Protein AF-A0A151F2M4-F1 (afdb_monomer_lite)

Foldseek 3Di:
DPPQLVVVLVVLLVQLVVLLVVLVVLLVVVDDADPVRCPSVVSSLVSNLSSLVSNLCSLLCCLPPHPPDDVVSSVVSNVVSVVSVVVSVVVVVVD

pLDDT: mean 77.47, std 10.0, range [46.06, 88.5]

Secondary structure (DSSP, 8-state):
----HHHHHHHHHHHHHHHHHHHHHHHHHH---BTTB-HHHHHHHHHHHHHHHHHHHHHHHHHHH-SSS-HHHHHHHHHHHHHHHHHHHHHHHH-

Radius of gyration: 15.9 Å; chains: 1; bounding box: 37×32×46 Å

Sequence (95 aa):
MEFNKKNLMILGIFFGVMLYFIGLGSYIALGPSTEDYDLPRQVSSVLKLSGMGLICISMIVGGFFIEGFDKDAKVLLLIFGLIFLLLNIFIISYS

Structure (mmCIF, N/CA/C/O backbone):
data_AF-A0A151F2M4-F1
#
_entry.id   AF-A0A151F2M4-F1
#
loop_
_atom_site.group_PDB
_atom_site.id
_atom_site.type_symbol
_atom_site.label_atom_id
_atom_site.label_alt_id
_atom_site.label_comp_id
_atom_site.label_asym_id
_atom_site.label_entity_id
_atom_site.label_seq_id
_atom_site.pdbx_PDB_ins_code
_atom_site.Cartn_x
_atom_site.Cartn_y
_atom_site.Cartn_z
_atom_site.occupancy
_atom_site.B_iso_or_equiv
_atom_site.auth_seq_id
_atom_site.auth_comp_id
_atom_site.auth_asym_id
_atom_site.auth_atom_id
_atom_site.pdbx_PDB_model_num
ATOM 1 N N . MET A 1 1 ? -19.031 -17.101 7.294 1.00 46.06 1 MET A N 1
ATOM 2 C CA . MET A 1 1 ? -17.685 -16.694 7.746 1.00 46.06 1 MET A CA 1
ATOM 3 C C . MET A 1 1 ? -17.774 -15.203 8.019 1.00 46.06 1 MET A C 1
ATOM 5 O O . MET A 1 1 ? -17.908 -14.447 7.066 1.00 46.06 1 MET A O 1
ATOM 9 N N . GLU A 1 2 ? -17.877 -14.778 9.281 1.00 49.56 2 GLU A N 1
ATOM 10 C CA . GLU A 1 2 ? -17.903 -13.344 9.599 1.00 49.56 2 GLU A CA 1
ATOM 11 C C . GLU A 1 2 ? -16.565 -12.742 9.167 1.00 49.56 2 GLU A C 1
ATOM 13 O O . GLU A 1 2 ? -15.513 -13.065 9.720 1.00 49.56 2 GLU A O 1
ATOM 18 N N . PHE A 1 3 ? -16.584 -11.918 8.121 1.00 58.09 3 PHE A N 1
ATOM 19 C CA . PHE A 1 3 ? -15.400 -11.187 7.699 1.00 58.09 3 PHE A CA 1
ATOM 20 C C . PHE A 1 3 ? -15.060 -10.171 8.786 1.00 58.09 3 PHE A C 1
ATOM 22 O O . PHE A 1 3 ? -15.653 -9.096 8.876 1.00 58.09 3 PHE A O 1
ATOM 29 N N . ASN A 1 4 ? -14.107 -10.530 9.645 1.00 79.25 4 ASN A N 1
ATOM 30 C CA . ASN A 1 4 ? -13.630 -9.636 10.681 1.00 79.25 4 ASN A CA 1
ATOM 31 C C . ASN A 1 4 ? -12.912 -8.455 10.009 1.00 79.25 4 ASN A C 1
ATOM 33 O O . ASN A 1 4 ? -11.844 -8.621 9.415 1.00 79.25 4 ASN A O 1
ATOM 37 N N . LYS A 1 5 ? -13.510 -7.261 10.090 1.00 78.25 5 LYS A N 1
ATOM 38 C CA . LYS A 1 5 ? -13.009 -6.031 9.450 1.00 78.25 5 LYS A CA 1
ATOM 39 C C . LYS A 1 5 ? -11.550 -5.731 9.833 1.00 78.25 5 LYS A C 1
ATOM 41 O O . LYS A 1 5 ? -10.797 -5.237 8.998 1.00 78.25 5 LYS A O 1
ATOM 46 N N . LYS A 1 6 ? -11.120 -6.111 11.050 1.00 79.19 6 LYS A N 1
ATOM 47 C CA . LYS A 1 6 ? -9.709 -6.046 11.486 1.00 79.19 6 LYS A CA 1
ATOM 48 C C . LYS A 1 6 ? -8.787 -6.893 10.619 1.00 79.19 6 LYS A C 1
ATOM 50 O O . LYS A 1 6 ? -7.762 -6.393 10.164 1.00 79.19 6 LYS A O 1
ATOM 55 N N . ASN A 1 7 ? -9.159 -8.144 10.358 1.00 81.75 7 ASN A N 1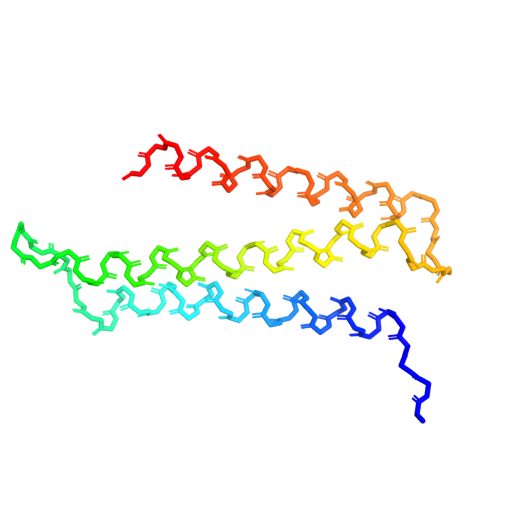
ATOM 56 C CA . ASN A 1 7 ? -8.357 -9.032 9.517 1.00 81.75 7 ASN A CA 1
ATOM 57 C C . 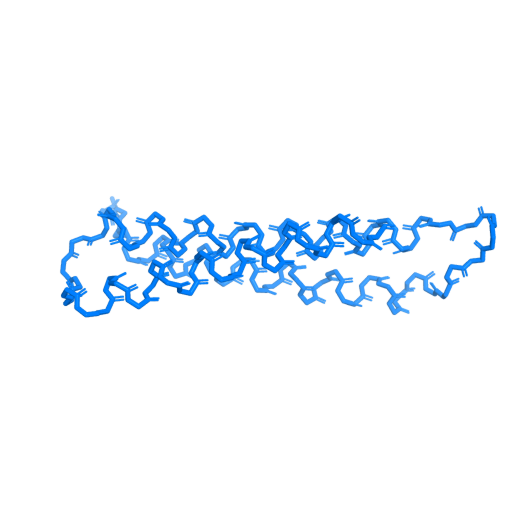ASN A 1 7 ? -8.259 -8.497 8.089 1.00 81.75 7 ASN A C 1
ATOM 59 O O . ASN A 1 7 ? -7.206 -8.614 7.475 1.00 81.75 7 ASN A O 1
ATOM 63 N N . LEU A 1 8 ? -9.318 -7.862 7.584 1.00 83.00 8 LEU A N 1
ATOM 64 C CA . LEU A 1 8 ? -9.324 -7.281 6.243 1.00 83.00 8 LEU A CA 1
ATOM 65 C C . LEU A 1 8 ? -8.374 -6.077 6.126 1.00 83.00 8 LEU A C 1
ATOM 67 O O . LEU A 1 8 ? -7.640 -5.980 5.148 1.00 83.00 8 LEU A O 1
ATOM 71 N N . MET A 1 9 ? -8.321 -5.212 7.146 1.00 84.25 9 MET A N 1
ATOM 72 C CA . MET A 1 9 ? -7.330 -4.127 7.218 1.00 84.25 9 MET A CA 1
ATOM 73 C C . MET A 1 9 ? -5.902 -4.669 7.283 1.00 84.25 9 MET A C 1
ATOM 75 O O . MET A 1 9 ? -5.044 -4.206 6.537 1.00 84.25 9 MET A O 1
ATOM 79 N N . ILE A 1 1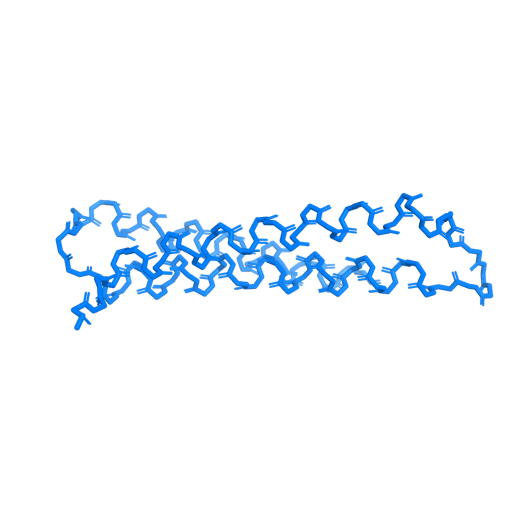0 ? -5.640 -5.649 8.152 1.00 84.94 10 ILE A N 1
ATOM 80 C CA . ILE A 1 10 ? -4.303 -6.249 8.285 1.00 84.94 10 ILE A CA 1
ATOM 81 C C . ILE A 1 10 ? -3.874 -6.883 6.959 1.00 84.94 10 ILE A C 1
ATOM 83 O O . ILE A 1 10 ? -2.741 -6.695 6.524 1.00 84.94 10 ILE A O 1
ATOM 87 N N . LEU A 1 11 ? -4.789 -7.587 6.293 1.00 86.88 11 LEU A N 1
ATOM 88 C CA . LEU A 1 11 ? -4.536 -8.217 5.005 1.00 86.88 11 LEU A CA 1
ATOM 89 C C . LEU A 1 11 ? -4.274 -7.174 3.909 1.00 86.88 11 LEU A C 1
ATOM 91 O O . LEU A 1 11 ? -3.338 -7.345 3.134 1.00 86.88 11 LEU A O 1
ATOM 95 N N . GLY A 1 12 ? -5.020 -6.066 3.889 1.00 84.56 12 GLY A N 1
ATOM 96 C CA . GLY A 1 12 ? -4.778 -4.945 2.976 1.00 84.56 12 GLY A CA 1
ATOM 97 C C . GLY A 1 12 ? -3.409 -4.286 3.180 1.00 84.56 12 GLY A C 1
ATOM 98 O O . GLY A 1 12 ? -2.689 -4.054 2.208 1.00 84.56 12 GLY A O 1
ATOM 99 N N . ILE A 1 13 ? -2.998 -4.073 4.436 1.00 86.12 13 ILE A N 1
ATOM 100 C CA . ILE A 1 13 ? -1.655 -3.569 4.770 1.00 86.12 13 ILE A CA 1
ATOM 101 C C . ILE A 1 13 ? -0.586 -4.568 4.317 1.00 86.12 13 ILE A C 1
ATOM 103 O O . ILE A 1 13 ? 0.378 -4.176 3.664 1.00 86.12 13 ILE A O 1
ATOM 107 N N . PHE A 1 14 ? -0.760 -5.857 4.616 1.00 88.50 14 PHE A N 1
ATOM 108 C CA . PHE A 1 14 ? 0.191 -6.903 4.238 1.00 88.50 14 PHE A CA 1
ATOM 109 C 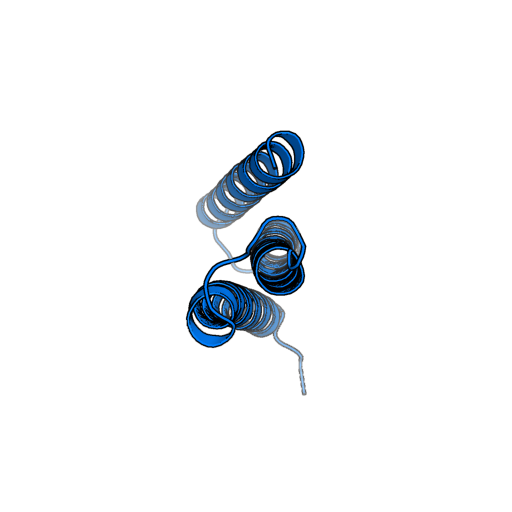C . PHE A 1 14 ? 0.384 -6.982 2.718 1.00 88.50 14 PHE A C 1
ATOM 111 O O . PHE A 1 14 ? 1.518 -6.957 2.238 1.00 88.50 14 PHE A O 1
ATOM 118 N N . PHE A 1 15 ? -0.711 -7.010 1.953 1.00 87.50 15 PHE A N 1
ATOM 119 C CA . PHE A 1 15 ? -0.649 -7.015 0.491 1.00 87.50 15 PHE A CA 1
ATOM 120 C C . PHE A 1 15 ? -0.015 -5.740 -0.065 1.00 87.50 15 PHE A C 1
ATOM 122 O O . PHE A 1 15 ? 0.811 -5.828 -0.972 1.00 87.50 15 PHE A O 1
ATOM 129 N N . GLY A 1 16 ? -0.347 -4.572 0.489 1.00 84.62 16 GLY A N 1
ATOM 130 C CA . GLY A 1 16 ? 0.249 -3.304 0.069 1.00 84.62 16 GLY A CA 1
ATOM 131 C C . GLY A 1 16 ? 1.762 -3.251 0.303 1.00 84.62 16 GLY A C 1
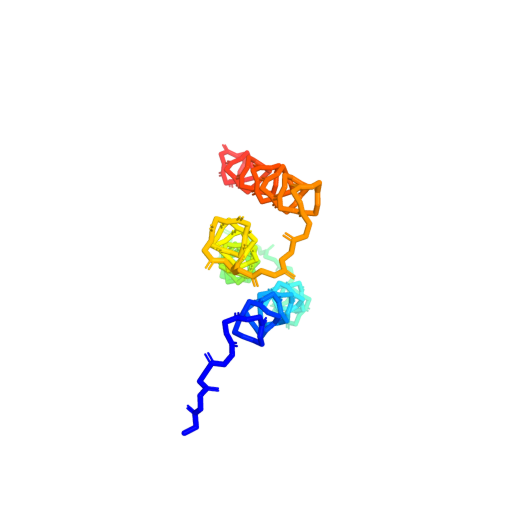ATOM 132 O O . GLY A 1 16 ? 2.512 -2.842 -0.585 1.00 84.62 16 GLY A O 1
ATOM 133 N N . VAL A 1 17 ? 2.232 -3.746 1.454 1.00 86.31 17 VAL A N 1
ATOM 134 C CA . VAL A 1 17 ? 3.667 -3.859 1.768 1.00 86.31 17 VAL A CA 1
ATOM 135 C C . VAL A 1 17 ? 4.363 -4.817 0.800 1.00 86.31 17 VAL A C 1
ATOM 137 O O . VAL A 1 17 ? 5.409 -4.474 0.250 1.00 86.31 17 VAL A O 1
ATOM 140 N N . MET A 1 18 ? 3.774 -5.985 0.536 1.00 87.38 18 MET A N 1
ATOM 141 C CA . MET A 1 18 ? 4.326 -6.946 -0.425 1.00 87.38 18 MET A CA 1
ATOM 142 C C . MET A 1 18 ? 4.442 -6.338 -1.825 1.00 87.38 18 MET A C 1
ATOM 144 O O . MET A 1 18 ? 5.507 -6.421 -2.434 1.00 87.38 18 MET A O 1
ATOM 148 N N . LEU A 1 19 ? 3.399 -5.657 -2.310 1.00 84.69 19 LEU A N 1
ATOM 149 C CA . LEU A 1 19 ? 3.424 -4.987 -3.614 1.00 84.69 19 LEU A CA 1
ATOM 150 C C . LEU A 1 19 ? 4.532 -3.928 -3.703 1.00 84.69 19 LEU A C 1
ATOM 152 O O . LEU A 1 19 ? 5.219 -3.833 -4.720 1.00 84.69 19 LEU A O 1
ATOM 156 N N . TYR A 1 20 ? 4.736 -3.166 -2.627 1.00 82.94 20 TYR A N 1
ATOM 157 C CA . TYR A 1 20 ? 5.781 -2.148 -2.568 1.00 82.94 20 TYR A CA 1
ATOM 158 C C . TYR A 1 20 ? 7.185 -2.755 -2.705 1.00 82.94 20 TYR A C 1
ATOM 160 O O . TYR A 1 20 ? 7.998 -2.278 -3.503 1.00 82.94 20 TYR A O 1
ATOM 168 N N . PHE A 1 21 ? 7.465 -3.841 -1.979 1.00 81.50 21 PHE A N 1
ATOM 169 C CA . PHE A 1 21 ? 8.742 -4.551 -2.085 1.00 81.50 21 PHE A CA 1
ATOM 170 C C . PHE A 1 21 ? 8.925 -5.241 -3.440 1.00 81.50 21 PHE A C 1
ATOM 172 O O . PHE A 1 21 ? 10.035 -5.234 -3.973 1.00 81.50 21 PHE A O 1
ATOM 179 N N . ILE A 1 22 ? 7.852 -5.763 -4.040 1.00 84.25 22 ILE A N 1
ATOM 180 C CA . ILE A 1 22 ? 7.884 -6.299 -5.407 1.00 84.25 22 ILE A CA 1
ATOM 181 C C . ILE A 1 22 ? 8.254 -5.193 -6.403 1.00 84.25 22 ILE A C 1
ATOM 183 O O . ILE A 1 22 ? 9.105 -5.418 -7.258 1.00 84.25 22 ILE A O 1
ATOM 187 N N . GLY A 1 23 ? 7.701 -3.984 -6.265 1.00 78.25 23 GLY A N 1
ATOM 188 C CA . GLY A 1 23 ? 8.090 -2.839 -7.093 1.00 78.25 23 GLY A CA 1
ATOM 189 C C . GLY A 1 23 ? 9.548 -2.404 -6.893 1.00 78.25 23 GLY A C 1
ATOM 190 O O . GLY A 1 23 ? 10.210 -1.962 -7.830 1.00 78.25 23 GLY A O 1
ATOM 191 N N . LEU A 1 24 ? 10.094 -2.550 -5.683 1.00 76.88 24 LEU A N 1
ATOM 192 C CA . LEU A 1 24 ? 11.530 -2.379 -5.418 1.00 76.88 24 LEU A CA 1
ATOM 193 C C . LEU A 1 24 ? 12.366 -3.433 -6.155 1.00 76.88 24 LEU A C 1
ATOM 195 O O . LEU A 1 24 ? 13.342 -3.085 -6.820 1.00 76.88 24 LEU A O 1
ATOM 199 N N . GLY A 1 25 ? 11.954 -4.698 -6.076 1.00 73.94 25 GLY A N 1
ATOM 200 C CA . GLY A 1 25 ? 12.620 -5.818 -6.736 1.00 73.94 25 GLY A CA 1
ATOM 201 C C . GLY A 1 25 ? 12.526 -5.775 -8.261 1.00 73.94 25 GLY A C 1
ATOM 202 O O . GLY A 1 25 ? 13.488 -6.141 -8.930 1.00 73.94 25 GLY A O 1
ATOM 203 N N . SER A 1 26 ? 11.423 -5.279 -8.829 1.00 75.62 26 SER A N 1
ATOM 204 C CA . SER A 1 26 ? 11.241 -5.214 -10.283 1.00 75.62 26 SER A CA 1
ATOM 205 C C . SER A 1 26 ? 12.247 -4.275 -10.944 1.00 75.62 26 SER A C 1
ATOM 207 O O . SER A 1 26 ? 12.745 -4.594 -12.015 1.00 75.62 26 SER A O 1
ATOM 209 N N . TYR A 1 27 ? 12.610 -3.166 -10.291 1.00 66.62 27 TYR A N 1
ATOM 210 C CA . TYR A 1 27 ? 13.666 -2.271 -10.780 1.00 66.62 27 TYR A CA 1
ATOM 211 C C . TYR A 1 27 ? 15.036 -2.964 -10.830 1.00 66.62 27 TYR A C 1
ATOM 213 O O . TYR A 1 27 ? 15.802 -2.779 -11.768 1.00 66.62 27 TYR A O 1
ATOM 221 N N . ILE A 1 28 ? 15.333 -3.794 -9.826 1.00 69.44 28 ILE A N 1
ATOM 222 C CA . ILE A 1 28 ? 16.599 -4.530 -9.728 1.00 69.44 28 ILE A CA 1
ATOM 223 C C . ILE A 1 28 ? 16.642 -5.665 -10.762 1.00 69.44 28 ILE A C 1
ATOM 225 O O . ILE A 1 28 ? 17.668 -5.881 -11.398 1.00 69.44 28 ILE A O 1
ATOM 229 N N . ALA A 1 29 ? 15.526 -6.374 -10.947 1.00 71.56 29 ALA A N 1
ATOM 230 C CA . ALA A 1 29 ? 15.427 -7.520 -11.848 1.00 71.56 29 ALA A CA 1
ATOM 231 C C . ALA A 1 29 ? 15.394 -7.131 -13.335 1.00 71.56 29 ALA A C 1
ATOM 233 O O . ALA A 1 29 ? 15.936 -7.856 -14.164 1.00 71.56 29 ALA A O 1
ATOM 234 N N . LEU A 1 30 ? 14.759 -6.005 -13.678 1.00 65.12 30 LEU A N 1
ATOM 235 C CA . LEU A 1 30 ? 14.625 -5.534 -15.063 1.00 65.12 30 LEU A CA 1
ATOM 236 C C . LEU A 1 30 ? 15.856 -4.752 -15.560 1.00 65.12 30 LEU A C 1
ATOM 238 O O . LEU A 1 30 ? 15.937 -4.453 -16.749 1.00 65.12 30 LEU A O 1
ATOM 242 N N . GLY A 1 31 ? 16.822 -4.468 -14.681 1.00 63.78 31 GLY A N 1
ATOM 243 C CA . GLY A 1 31 ? 18.043 -3.733 -15.010 1.00 63.78 31 GLY A CA 1
ATOM 244 C C . GLY A 1 31 ? 17.849 -2.209 -15.092 1.00 63.78 31 GLY A C 1
ATOM 245 O O . GLY A 1 31 ? 16.718 -1.716 -15.080 1.00 63.78 31 GLY A O 1
ATOM 246 N N . PRO A 1 32 ? 18.952 -1.436 -15.127 1.00 61.94 32 PRO A N 1
ATOM 247 C CA . PRO A 1 32 ? 18.898 0.024 -15.149 1.00 61.94 32 PRO A CA 1
ATOM 248 C C . PRO A 1 32 ? 18.228 0.538 -16.431 1.00 61.94 32 PRO A C 1
ATOM 250 O O . PRO A 1 32 ? 18.523 0.061 -17.528 1.00 61.94 32 PRO A O 1
ATOM 253 N N . SER A 1 33 ? 17.343 1.528 -16.293 1.00 59.25 33 SER A N 1
ATOM 254 C CA . SER A 1 33 ? 16.726 2.206 -17.438 1.00 59.25 33 SER A CA 1
ATOM 255 C C . SER A 1 33 ? 17.783 2.965 -18.245 1.00 59.25 33 SER A C 1
ATOM 257 O O . SER A 1 33 ? 18.624 3.661 -17.674 1.00 59.25 33 SER A O 1
ATOM 259 N N . THR A 1 34 ? 17.721 2.847 -19.567 1.00 58.12 34 THR A N 1
ATOM 260 C CA . THR A 1 34 ? 18.473 3.671 -20.533 1.00 58.12 34 THR A CA 1
ATOM 261 C C . THR A 1 34 ? 17.516 4.672 -21.186 1.00 58.12 34 THR A C 1
ATOM 263 O O . THR A 1 34 ? 16.307 4.506 -21.051 1.00 58.12 34 THR A O 1
ATOM 266 N N . GLU A 1 35 ? 18.023 5.704 -21.871 1.00 58.03 35 GLU A N 1
ATOM 267 C CA . GLU A 1 35 ? 17.194 6.775 -22.471 1.00 58.03 35 GLU A CA 1
ATOM 268 C C . GLU A 1 35 ? 16.084 6.257 -23.412 1.00 58.03 35 GLU A C 1
ATOM 270 O O . GLU A 1 35 ? 15.049 6.901 -23.542 1.00 58.03 35 GLU A O 1
ATOM 275 N N . ASP A 1 36 ? 16.247 5.057 -23.982 1.00 58.50 36 ASP A N 1
ATOM 276 C CA . ASP A 1 36 ? 15.255 4.393 -24.842 1.00 58.50 36 ASP A CA 1
ATOM 277 C C . ASP A 1 36 ? 14.411 3.313 -24.126 1.00 58.50 36 ASP A C 1
ATOM 279 O O . ASP A 1 36 ? 13.488 2.745 -24.716 1.00 58.50 36 ASP A O 1
ATOM 283 N N . TYR A 1 37 ? 14.711 2.984 -22.862 1.00 60.72 37 TYR A N 1
ATOM 284 C CA . TYR A 1 37 ? 14.092 1.868 -22.135 1.00 60.72 37 TYR A CA 1
ATOM 285 C C . TYR A 1 37 ? 13.689 2.255 -20.705 1.00 60.72 37 TYR A C 1
ATOM 287 O O . TYR A 1 37 ? 14.286 1.831 -19.713 1.00 60.72 37 TYR A O 1
ATOM 295 N N . ASP A 1 38 ? 12.616 3.043 -20.605 1.00 69.00 38 ASP A N 1
ATOM 296 C CA . ASP A 1 38 ? 12.008 3.498 -19.343 1.00 69.00 38 ASP A CA 1
ATOM 297 C C . ASP A 1 38 ? 11.056 2.477 -18.695 1.00 69.00 38 ASP A C 1
ATOM 299 O O . ASP A 1 38 ? 10.595 2.662 -17.563 1.00 69.00 38 ASP A O 1
ATOM 303 N N . LEU A 1 39 ? 10.767 1.369 -19.384 1.00 71.62 39 LEU A N 1
ATOM 304 C CA . LEU A 1 39 ? 9.857 0.318 -18.918 1.00 71.62 39 LEU A CA 1
ATOM 305 C C . LEU A 1 39 ? 10.181 -0.196 -17.493 1.00 71.62 39 LEU A C 1
ATOM 307 O O . LEU A 1 39 ? 9.258 -0.308 -16.682 1.00 71.62 39 LEU A O 1
ATOM 311 N N . PRO A 1 40 ? 11.458 -0.448 -17.125 1.00 72.62 40 PRO A N 1
ATOM 312 C CA . PRO A 1 40 ? 11.838 -0.880 -15.777 1.00 72.62 40 PRO A CA 1
ATOM 313 C C . PRO A 1 40 ? 11.457 0.137 -14.698 1.00 72.62 40 PRO A C 1
ATOM 315 O O . PRO A 1 40 ? 10.992 -0.234 -13.616 1.00 72.62 40 PRO A O 1
ATOM 318 N N . ARG A 1 41 ? 11.616 1.430 -15.005 1.00 72.25 41 ARG A N 1
ATOM 319 C CA . ARG A 1 41 ? 11.310 2.540 -14.101 1.00 72.25 41 ARG A CA 1
ATOM 320 C C . ARG A 1 41 ? 9.803 2.712 -13.945 1.00 72.25 41 ARG A C 1
ATOM 322 O O . ARG A 1 41 ? 9.327 2.786 -12.814 1.00 72.25 41 ARG A O 1
ATOM 329 N N . GLN A 1 42 ? 9.052 2.692 -15.046 1.00 77.75 42 GLN A N 1
ATOM 330 C CA . GLN A 1 42 ? 7.592 2.825 -15.026 1.00 77.75 42 GLN A CA 1
ATOM 331 C C . GLN A 1 42 ? 6.922 1.673 -14.270 1.00 77.75 42 GLN A C 1
ATOM 333 O O . GLN A 1 42 ? 6.105 1.917 -13.383 1.00 77.75 42 GLN A O 1
ATOM 338 N N . VAL A 1 43 ? 7.313 0.424 -14.545 1.00 77.88 43 VAL A N 1
ATOM 339 C CA . VAL A 1 43 ? 6.747 -0.758 -13.871 1.00 77.88 43 VAL A CA 1
ATOM 340 C C . VAL A 1 43 ? 7.055 -0.736 -12.371 1.00 77.88 43 VAL A C 1
ATOM 342 O O . VAL A 1 43 ? 6.158 -0.944 -11.553 1.00 77.88 43 VAL A O 1
ATOM 345 N N . SER A 1 44 ? 8.296 -0.410 -11.992 1.00 79.31 44 SER A N 1
ATOM 346 C CA . SER A 1 44 ? 8.678 -0.224 -10.585 1.00 79.31 44 SER A CA 1
ATOM 347 C C . SER A 1 44 ? 7.848 0.864 -9.906 1.00 79.31 44 SER A C 1
ATOM 349 O O . SER A 1 44 ? 7.328 0.646 -8.809 1.00 79.31 44 SER A O 1
ATOM 351 N N . SER A 1 45 ? 7.712 2.031 -10.538 1.00 77.44 45 SER A N 1
ATOM 352 C CA . SER A 1 45 ? 6.957 3.149 -9.972 1.00 77.44 45 SER A CA 1
ATOM 353 C C . SER A 1 45 ? 5.490 2.786 -9.779 1.00 77.44 45 SER A C 1
ATOM 355 O O . SER A 1 45 ? 4.983 2.970 -8.679 1.00 77.44 45 SER A O 1
ATOM 357 N N . VAL A 1 46 ? 4.829 2.183 -10.773 1.00 82.44 46 VAL A N 1
ATOM 358 C CA . VAL A 1 46 ? 3.417 1.770 -10.674 1.00 82.44 46 VAL A CA 1
ATOM 359 C C . VAL A 1 46 ? 3.197 0.764 -9.541 1.00 82.44 46 VAL A C 1
ATOM 361 O O . VAL A 1 46 ? 2.249 0.912 -8.765 1.00 82.44 46 VAL A O 1
ATOM 364 N N . LEU A 1 47 ? 4.076 -0.231 -9.390 1.00 82.81 47 LEU A N 1
ATOM 365 C CA . LEU A 1 47 ? 3.972 -1.236 -8.323 1.00 82.81 47 LEU A CA 1
ATOM 366 C C . LEU A 1 47 ? 4.201 -0.638 -6.928 1.00 82.81 47 LEU A C 1
ATOM 368 O O . LEU A 1 47 ? 3.452 -0.930 -5.995 1.00 82.81 47 LEU A O 1
ATOM 372 N N . LYS A 1 48 ? 5.183 0.258 -6.780 1.00 81.69 48 LYS A N 1
ATOM 373 C CA . LYS A 1 48 ? 5.410 0.984 -5.518 1.00 81.69 48 LYS A CA 1
ATOM 374 C C . LYS A 1 48 ? 4.224 1.877 -5.168 1.00 81.69 48 LYS A C 1
ATOM 376 O O . LYS A 1 48 ? 3.785 1.894 -4.018 1.00 81.69 48 LYS A O 1
ATOM 381 N N . LEU A 1 49 ? 3.688 2.585 -6.161 1.00 82.62 49 LEU A N 1
ATOM 382 C CA . LEU A 1 49 ? 2.586 3.522 -5.981 1.00 82.62 49 LEU A CA 1
ATOM 383 C C . LEU A 1 49 ? 1.298 2.808 -5.575 1.00 82.62 49 LEU A C 1
ATOM 385 O O . LEU A 1 49 ? 0.648 3.199 -4.610 1.00 82.62 49 LEU A O 1
ATOM 389 N N . SER A 1 50 ? 0.966 1.726 -6.277 1.00 85.00 50 SER A N 1
ATOM 390 C CA . SER A 1 50 ? -0.201 0.897 -5.973 1.00 85.00 50 SER A CA 1
ATOM 391 C C . SER A 1 50 ? -0.079 0.206 -4.613 1.00 85.00 50 SER A C 1
ATOM 393 O O . SER A 1 50 ? -1.048 0.210 -3.854 1.00 85.00 50 SER A O 1
ATOM 395 N N . GLY A 1 51 ? 1.107 -0.295 -4.250 1.00 84.44 51 GLY A N 1
ATOM 396 C CA . GLY A 1 51 ? 1.379 -0.846 -2.919 1.00 84.44 51 GLY A CA 1
ATOM 397 C C . GLY A 1 51 ? 1.162 0.172 -1.799 1.00 84.44 51 GLY A C 1
ATOM 398 O O . GLY A 1 51 ? 0.410 -0.087 -0.858 1.00 84.44 51 GLY A O 1
ATOM 399 N N . MET A 1 52 ? 1.742 1.368 -1.928 1.00 84.56 52 MET A N 1
ATOM 400 C CA . MET A 1 52 ? 1.523 2.460 -0.972 1.00 84.56 52 MET A CA 1
ATOM 401 C C . MET A 1 52 ? 0.062 2.932 -0.935 1.00 84.56 52 MET A C 1
ATOM 403 O O . MET A 1 52 ? -0.465 3.182 0.147 1.00 84.56 52 MET A O 1
ATOM 407 N N . GLY A 1 53 ? -0.618 3.010 -2.081 1.00 84.50 53 GLY A N 1
ATOM 408 C CA . GLY A 1 53 ? -2.038 3.360 -2.153 1.00 84.50 53 GLY A CA 1
ATOM 409 C C . GLY A 1 53 ? -2.918 2.377 -1.377 1.00 84.50 53 GLY A C 1
ATOM 410 O O . GLY A 1 53 ? -3.783 2.792 -0.604 1.00 84.50 53 GLY A O 1
ATOM 411 N N . LEU A 1 54 ? -2.642 1.077 -1.501 1.00 86.31 54 LEU A N 1
ATOM 412 C CA . LEU A 1 54 ? -3.308 0.017 -0.736 1.00 86.31 54 LEU A CA 1
ATOM 413 C C . LEU A 1 54 ? -3.087 0.159 0.776 1.00 86.31 54 LEU A C 1
ATOM 415 O O . LEU A 1 54 ? -4.037 -0.002 1.547 1.00 86.31 54 LEU A O 1
ATOM 419 N N . ILE A 1 55 ? -1.867 0.505 1.203 1.00 87.31 55 ILE A N 1
ATOM 420 C CA . ILE A 1 55 ? -1.555 0.774 2.617 1.00 87.31 55 ILE A CA 1
ATOM 421 C C . ILE A 1 55 ? -2.362 1.981 3.113 1.00 87.31 55 ILE A C 1
ATOM 423 O O . ILE A 1 55 ? -3.034 1.874 4.139 1.00 87.31 55 ILE A O 1
ATOM 427 N N . CYS A 1 56 ? -2.367 3.093 2.371 1.00 87.00 56 CYS A N 1
ATOM 428 C CA . CYS A 1 56 ? -3.117 4.301 2.730 1.00 87.00 56 CYS A CA 1
ATOM 429 C C . CYS A 1 56 ? -4.616 4.035 2.870 1.00 87.00 56 CYS A C 1
ATOM 431 O O . CYS A 1 56 ? -5.212 4.399 3.882 1.00 87.00 56 CYS A O 1
ATOM 433 N N . ILE A 1 57 ? -5.226 3.371 1.884 1.00 85.88 57 ILE A N 1
ATOM 434 C CA . ILE A 1 57 ? -6.655 3.039 1.921 1.00 85.88 57 ILE A CA 1
ATOM 435 C C . ILE A 1 57 ? -6.948 2.144 3.125 1.00 85.88 57 ILE A C 1
ATOM 437 O O . ILE A 1 57 ? -7.894 2.406 3.862 1.00 85.88 57 ILE A O 1
ATOM 441 N N . SER A 1 58 ? -6.111 1.137 3.376 1.00 85.25 58 SER A N 1
ATOM 442 C CA . SER A 1 58 ? -6.288 0.230 4.514 1.00 85.25 58 SER A CA 1
ATOM 443 C C . SER A 1 58 ? -6.183 0.963 5.854 1.00 85.25 58 SER A C 1
ATOM 445 O O . SER A 1 58 ? -6.987 0.708 6.748 1.00 85.25 58 SER A O 1
ATOM 447 N N . MET A 1 59 ? -5.252 1.911 5.991 1.00 85.06 59 MET A N 1
ATOM 448 C CA . MET A 1 59 ? -5.093 2.726 7.200 1.00 85.06 59 MET A CA 1
ATOM 449 C C . MET A 1 59 ? -6.254 3.706 7.408 1.00 85.06 59 MET A C 1
ATOM 451 O O . MET A 1 59 ? -6.773 3.809 8.518 1.00 85.06 59 MET A O 1
ATOM 455 N N . ILE A 1 60 ? -6.704 4.388 6.350 1.00 86.12 60 ILE A N 1
ATOM 456 C CA . ILE A 1 60 ? -7.811 5.354 6.421 1.00 86.12 60 ILE A CA 1
ATOM 457 C C . ILE A 1 60 ? -9.130 4.633 6.710 1.00 86.12 60 ILE A C 1
ATOM 459 O O . ILE A 1 60 ? -9.837 4.973 7.660 1.00 86.12 60 ILE A O 1
ATOM 463 N N . VAL A 1 61 ? -9.446 3.593 5.934 1.00 83.94 61 VAL A N 1
ATOM 464 C CA . VAL A 1 61 ? -10.657 2.787 6.132 1.00 83.94 61 VAL A CA 1
ATOM 465 C C . VAL A 1 61 ? -10.616 2.099 7.496 1.00 83.94 61 VAL A C 1
ATOM 467 O O . VAL A 1 61 ? -11.621 2.080 8.205 1.00 83.94 61 VAL A O 1
ATOM 470 N N . GLY A 1 62 ? -9.454 1.593 7.910 1.00 80.94 62 GLY A N 1
ATOM 471 C CA . GLY A 1 62 ? -9.262 0.987 9.222 1.00 80.94 62 GLY A CA 1
ATOM 472 C C . GLY A 1 62 ? -9.464 1.961 10.384 1.00 80.94 62 GLY A C 1
ATOM 473 O O . GLY A 1 62 ? -10.135 1.623 11.359 1.00 80.94 62 GLY A O 1
ATOM 474 N N . GLY A 1 63 ? -8.954 3.187 10.261 1.00 80.00 63 GLY A N 1
ATOM 475 C CA . GLY A 1 63 ? -9.105 4.242 11.264 1.00 80.00 63 GLY A CA 1
ATOM 476 C C . GLY A 1 63 ? -10.549 4.730 11.432 1.00 80.00 63 GLY A C 1
ATOM 477 O O . GLY A 1 63 ? -10.975 4.990 12.558 1.00 80.00 63 GLY A O 1
ATOM 478 N N . PHE A 1 64 ? -11.327 4.801 10.345 1.00 81.19 64 PHE A N 1
ATOM 479 C CA . PHE A 1 64 ? -12.727 5.243 10.391 1.00 81.19 64 PHE A CA 1
ATOM 480 C C . PHE A 1 64 ? -13.725 4.120 10.715 1.00 81.19 64 PHE A C 1
ATOM 482 O O . PHE A 1 64 ? -14.594 4.307 11.566 1.00 81.19 64 PHE A O 1
ATOM 489 N N . PHE A 1 65 ? -13.619 2.957 10.062 1.00 77.88 65 PHE A N 1
ATOM 490 C CA . PHE A 1 65 ? -14.709 1.969 10.002 1.00 77.88 65 PHE A CA 1
ATOM 491 C C . PHE A 1 65 ? -14.536 0.743 10.910 1.00 77.88 65 PHE A C 1
ATOM 493 O O . PHE A 1 65 ? -15.481 -0.039 11.054 1.00 77.88 65 PHE A O 1
ATOM 500 N N . ILE A 1 66 ? -13.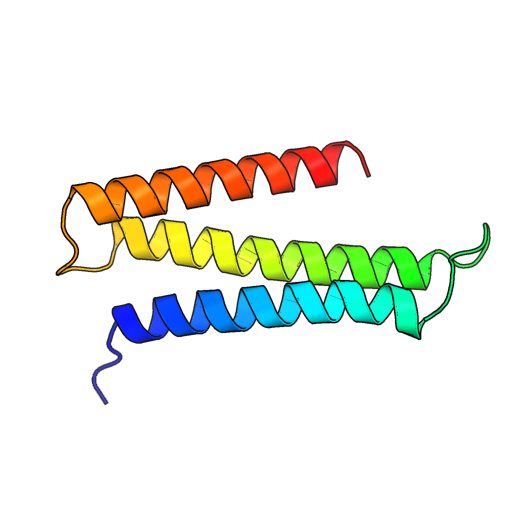362 0.530 11.515 1.00 79.12 66 ILE A N 1
ATOM 501 C CA . ILE A 1 66 ? -13.156 -0.605 12.425 1.00 79.12 66 ILE A CA 1
ATOM 502 C C . ILE A 1 66 ? -13.575 -0.228 13.841 1.00 79.12 66 ILE A C 1
ATOM 504 O O . ILE A 1 66 ? -13.071 0.717 14.449 1.00 79.12 66 ILE A O 1
ATOM 508 N N . GLU A 1 67 ? -14.494 -1.007 14.392 1.00 70.56 67 GLU A N 1
ATOM 509 C CA . GLU A 1 67 ? -14.933 -0.912 15.781 1.00 70.56 67 GLU A CA 1
ATOM 510 C C . GLU A 1 67 ? -14.026 -1.768 16.686 1.00 70.56 67 GLU A C 1
ATOM 512 O O . GLU A 1 67 ? -13.450 -2.768 16.253 1.00 70.56 67 GLU A O 1
ATOM 517 N N . GLY A 1 68 ? -13.833 -1.348 17.941 1.00 72.38 68 GLY A N 1
ATOM 518 C CA . GLY A 1 68 ? -12.956 -2.044 18.896 1.00 72.38 68 GLY A CA 1
ATOM 519 C C . GLY A 1 68 ? -11.464 -1.681 18.817 1.00 72.38 68 GLY A C 1
ATOM 520 O O . GLY A 1 68 ? -10.621 -2.488 19.209 1.00 72.38 68 GLY A O 1
ATOM 521 N N . PHE A 1 69 ? -11.128 -0.506 18.278 1.00 76.75 69 PHE A N 1
ATOM 522 C CA . PHE A 1 69 ? -9.833 0.153 18.492 1.00 76.75 69 PHE A CA 1
ATOM 523 C C . PHE A 1 69 ? -10.022 1.364 19.400 1.00 76.75 69 PHE A C 1
ATOM 525 O O . PHE A 1 69 ? -11.014 2.085 19.254 1.00 76.75 69 PHE A O 1
ATOM 532 N N . ASP A 1 70 ? -9.049 1.601 20.278 1.00 84.56 70 ASP A N 1
ATOM 533 C CA . ASP A 1 70 ? -8.989 2.809 21.093 1.00 84.56 70 ASP A CA 1
ATOM 534 C C . ASP A 1 70 ? -8.957 4.060 20.215 1.00 84.56 70 ASP A C 1
ATOM 536 O O . ASP A 1 70 ? -8.428 4.059 19.096 1.00 84.56 70 ASP A O 1
ATOM 540 N N . LYS A 1 71 ? -9.529 5.148 20.734 1.00 82.94 71 LYS A N 1
ATOM 541 C CA . LYS A 1 71 ? -9.609 6.428 20.022 1.00 82.94 71 LYS A CA 1
ATOM 542 C C . LYS A 1 71 ? -8.225 6.906 19.578 1.00 82.94 71 LYS A C 1
ATOM 544 O O . LYS A 1 71 ? -8.077 7.344 18.440 1.00 82.94 71 LYS A O 1
ATOM 549 N N . ASP A 1 72 ? -7.220 6.743 20.433 1.00 84.19 72 ASP A N 1
ATOM 550 C CA . ASP A 1 72 ? -5.843 7.144 20.142 1.00 84.19 72 ASP A CA 1
ATOM 551 C C . ASP A 1 72 ? -5.239 6.313 19.004 1.00 84.19 72 ASP A C 1
ATOM 553 O O . ASP A 1 72 ? -4.633 6.864 18.087 1.00 84.19 72 ASP A O 1
ATOM 557 N N . ALA A 1 73 ? -5.484 4.998 18.987 1.00 82.19 73 ALA A N 1
ATOM 558 C CA . ALA A 1 73 ? -5.020 4.113 17.919 1.00 82.19 73 ALA A CA 1
ATOM 559 C C . ALA A 1 73 ? -5.672 4.448 16.567 1.00 82.19 73 ALA A C 1
ATOM 561 O O . ALA A 1 73 ? -4.996 4.439 15.537 1.00 82.19 73 ALA A O 1
ATOM 562 N N . LYS A 1 74 ? -6.967 4.794 16.560 1.00 83.75 74 LYS A N 1
ATOM 563 C CA . LYS A 1 74 ? -7.668 5.253 15.348 1.00 83.75 74 LYS A CA 1
ATOM 564 C C . LYS A 1 74 ? -7.084 6.551 14.810 1.00 83.75 74 LYS A C 1
ATOM 566 O O . LYS A 1 74 ? -6.821 6.652 13.615 1.00 83.75 74 LYS A O 1
ATOM 571 N N . VAL A 1 75 ? -6.869 7.530 15.687 1.00 85.25 75 VAL A N 1
ATOM 572 C CA . VAL A 1 75 ? -6.274 8.819 15.311 1.00 85.25 75 VAL A CA 1
ATOM 573 C C . VAL A 1 75 ? -4.867 8.608 14.757 1.00 85.25 75 VAL A C 1
ATOM 575 O O . VAL A 1 75 ? -4.535 9.172 13.718 1.00 85.25 75 VAL A O 1
ATOM 578 N N . LEU A 1 76 ? -4.075 7.736 15.380 1.00 86.06 76 LEU A N 1
ATOM 579 C CA . LEU A 1 76 ? -2.734 7.401 14.912 1.00 86.06 76 LEU A CA 1
ATOM 580 C C . LEU A 1 76 ? -2.759 6.758 13.513 1.00 86.06 76 LEU A C 1
ATOM 582 O O . LEU A 1 76 ? -2.015 7.185 12.632 1.00 86.06 76 LEU A O 1
ATOM 586 N N . LEU A 1 77 ? -3.653 5.790 13.282 1.00 85.56 77 LEU A N 1
ATOM 587 C CA . LEU A 1 77 ? -3.876 5.161 11.971 1.00 85.56 77 LEU A CA 1
ATOM 588 C C . LEU A 1 77 ? -4.238 6.187 10.890 1.00 85.56 77 LEU A C 1
ATOM 590 O O . LEU A 1 77 ? -3.697 6.134 9.786 1.00 85.56 77 LEU A O 1
ATOM 594 N N . LEU A 1 78 ? -5.112 7.140 11.214 1.00 86.00 78 LEU A N 1
ATOM 595 C CA . LEU A 1 78 ? -5.511 8.204 10.293 1.00 86.00 78 LEU A CA 1
ATOM 596 C C . LEU A 1 78 ? -4.364 9.168 9.987 1.00 86.00 78 LEU A C 1
ATOM 598 O O . LEU A 1 78 ? -4.162 9.509 8.824 1.00 86.00 78 LEU A O 1
ATOM 602 N N . ILE A 1 79 ? -3.595 9.574 11.001 1.00 87.56 79 ILE A N 1
ATOM 603 C CA . ILE A 1 79 ? -2.429 10.450 10.825 1.00 87.56 79 ILE A CA 1
ATOM 604 C C . ILE A 1 79 ? -1.389 9.767 9.937 1.00 87.56 79 ILE A C 1
ATOM 606 O O . ILE A 1 79 ? -0.924 10.374 8.974 1.00 87.56 79 ILE A O 1
ATOM 610 N N . PHE A 1 80 ? -1.059 8.499 10.202 1.00 84.88 80 PHE A N 1
ATOM 611 C CA . PHE A 1 80 ? -0.127 7.756 9.354 1.00 84.88 80 PHE A CA 1
ATOM 612 C C . PHE A 1 80 ? -0.660 7.598 7.931 1.00 84.88 80 PHE A C 1
ATOM 614 O O . PHE A 1 80 ? 0.076 7.878 6.987 1.00 84.88 80 PHE A O 1
ATOM 621 N N . GLY A 1 81 ? -1.933 7.232 7.762 1.00 85.81 81 GLY A N 1
ATOM 622 C CA . GLY A 1 81 ? -2.560 7.142 6.443 1.00 85.81 81 GLY A CA 1
ATOM 623 C C . GLY A 1 81 ? -2.476 8.459 5.664 1.00 85.81 81 GLY A C 1
ATOM 624 O O . GLY A 1 81 ? -2.145 8.451 4.481 1.00 85.81 81 GLY A O 1
ATOM 625 N N . LEU A 1 82 ? -2.695 9.595 6.331 1.00 84.50 82 LEU A N 1
ATOM 626 C CA . LEU A 1 82 ? -2.597 10.923 5.724 1.00 84.50 82 LEU A CA 1
ATOM 627 C C . LEU A 1 82 ? -1.151 11.288 5.349 1.00 84.50 82 LEU A C 1
ATOM 629 O O . LEU A 1 82 ? -0.913 11.783 4.249 1.00 84.50 82 LEU A O 1
ATOM 633 N N . ILE A 1 83 ? -0.184 11.023 6.233 1.00 86.31 83 ILE A N 1
ATOM 634 C CA . ILE A 1 83 ? 1.244 11.272 5.973 1.00 86.31 83 ILE A CA 1
ATOM 635 C C . ILE A 1 83 ? 1.715 10.453 4.770 1.00 86.31 83 ILE A C 1
ATOM 637 O O . ILE A 1 83 ? 2.353 10.997 3.869 1.00 86.31 83 ILE A O 1
ATOM 641 N N . PHE A 1 84 ? 1.377 9.161 4.725 1.00 81.75 84 PHE A N 1
ATOM 642 C CA . PHE A 1 84 ? 1.730 8.301 3.599 1.00 81.75 84 PHE A CA 1
ATOM 643 C C . PHE A 1 84 ? 1.057 8.752 2.303 1.00 81.75 84 PHE A C 1
ATOM 645 O O . PHE A 1 84 ? 1.700 8.726 1.257 1.00 81.75 84 PHE A O 1
ATOM 652 N N . LEU A 1 85 ? -0.195 9.215 2.357 1.00 82.56 85 LEU A N 1
ATOM 653 C CA . LEU A 1 85 ? -0.898 9.750 1.191 1.00 82.56 85 LEU A CA 1
ATOM 654 C C . LEU A 1 85 ? -0.210 11.012 0.655 1.00 82.56 85 LEU A C 1
ATOM 656 O O . LEU A 1 85 ? 0.030 11.111 -0.545 1.00 82.56 85 LEU A O 1
ATOM 660 N N . LEU A 1 86 ? 0.152 11.946 1.538 1.00 82.00 86 LEU A N 1
ATOM 661 C CA . LEU A 1 86 ? 0.882 13.157 1.164 1.00 82.00 86 LEU A CA 1
ATOM 662 C C . LEU A 1 86 ? 2.242 12.815 0.557 1.00 82.00 86 LEU A C 1
ATOM 664 O O . LEU A 1 86 ? 2.561 13.315 -0.517 1.00 82.00 86 LEU A O 1
ATOM 668 N N . LEU A 1 87 ? 3.010 11.922 1.187 1.00 80.31 87 LEU A N 1
ATOM 669 C CA . LEU A 1 87 ? 4.274 11.427 0.635 1.00 80.31 87 LEU A CA 1
ATOM 670 C C . LEU A 1 87 ? 4.082 10.827 -0.757 1.00 80.31 87 LEU A C 1
ATOM 672 O O . LEU A 1 87 ? 4.864 11.114 -1.657 1.00 80.31 87 LEU A O 1
ATOM 676 N N . ASN A 1 88 ? 3.029 10.032 -0.948 1.00 75.00 88 ASN A N 1
ATOM 677 C CA . ASN A 1 88 ? 2.727 9.420 -2.234 1.00 75.00 88 ASN A CA 1
ATOM 678 C C . ASN A 1 88 ? 2.439 10.479 -3.309 1.00 75.00 88 ASN A C 1
ATOM 680 O O . ASN A 1 88 ? 3.037 10.438 -4.379 1.00 75.00 88 ASN A O 1
ATOM 684 N N . ILE A 1 89 ? 1.607 11.476 -2.996 1.00 76.50 89 ILE A N 1
ATOM 685 C CA . ILE A 1 89 ? 1.282 12.588 -3.902 1.00 76.50 89 ILE A CA 1
ATOM 686 C C . ILE A 1 89 ? 2.531 13.413 -4.236 1.00 76.50 89 ILE A C 1
ATOM 688 O O . ILE A 1 89 ? 2.759 13.729 -5.401 1.00 76.50 89 ILE A O 1
ATOM 692 N N . PHE A 1 90 ? 3.363 13.734 -3.243 1.00 75.75 90 PHE A N 1
ATOM 693 C CA . PHE A 1 90 ? 4.609 14.471 -3.464 1.00 75.75 90 PHE A CA 1
ATOM 694 C C . PHE A 1 90 ? 5.591 13.687 -4.339 1.00 75.75 90 PHE A C 1
ATOM 696 O O . PHE A 1 90 ? 6.170 14.260 -5.255 1.00 75.75 90 PHE A O 1
ATOM 703 N N . ILE A 1 91 ? 5.747 12.383 -4.107 1.00 67.44 91 ILE A N 1
ATOM 704 C CA . ILE A 1 91 ? 6.609 11.524 -4.931 1.00 67.44 91 ILE A CA 1
ATOM 705 C C . ILE A 1 91 ? 6.108 11.473 -6.380 1.00 67.44 91 ILE A C 1
ATOM 707 O O . ILE A 1 91 ? 6.922 11.557 -7.294 1.00 67.44 91 ILE A O 1
ATOM 711 N N . ILE A 1 92 ? 4.792 11.384 -6.604 1.00 63.19 92 ILE A N 1
ATOM 712 C CA . ILE A 1 92 ? 4.209 11.438 -7.957 1.00 63.19 92 ILE A CA 1
ATOM 713 C C . ILE A 1 92 ? 4.471 12.796 -8.603 1.00 63.19 92 ILE A C 1
ATOM 715 O O . ILE A 1 92 ? 4.827 12.853 -9.770 1.00 63.19 92 ILE A O 1
ATOM 719 N N . SER A 1 93 ? 4.297 13.887 -7.856 1.00 58.97 93 SER A N 1
ATOM 720 C CA . SER A 1 93 ? 4.448 15.242 -8.393 1.00 58.97 93 SER A CA 1
ATOM 721 C C . SER A 1 93 ? 5.888 15.593 -8.783 1.00 58.97 93 SER A C 1
ATOM 723 O O . SER A 1 93 ? 6.078 16.555 -9.524 1.00 58.97 93 SER A O 1
ATOM 725 N N . TYR A 1 94 ? 6.883 14.874 -8.258 1.00 56.91 94 TYR A N 1
ATOM 726 C CA . TYR A 1 94 ? 8.309 15.102 -8.517 1.00 56.91 94 TYR A CA 1
ATOM 727 C C . TYR A 1 94 ? 8.955 14.047 -9.435 1.00 56.91 94 TYR A C 1
ATOM 729 O O . TYR A 1 94 ? 10.136 14.192 -9.759 1.00 56.91 94 TYR A O 1
ATOM 737 N N . SER A 1 95 ? 8.231 12.988 -9.823 1.00 50.28 95 SER A N 1
ATOM 738 C CA . SER A 1 95 ? 8.719 11.937 -10.732 1.00 50.28 95 SER A CA 1
ATOM 739 C C . SER A 1 95 ? 8.329 12.198 -12.178 1.00 50.28 95 SER A C 1
ATOM 741 O O . SER A 1 95 ? 9.031 11.585 -13.017 1.00 50.28 95 SER A O 1
#